Protein AF-A0A6J8F0D3-F1 (afdb_monomer_lite)

Organism: Mytilus coruscus (NCBI:txid42192)

Foldseek 3Di:
DVVVLVVVCVVVVVVPPFLQSSLVSVDVVVDDVLVVVLVVDDDPDPCCSSHPVSSVVSVCCVVCVDPDPVVLVVVLLPQAQDPPNVVSVVVLVVSLVVDPDVCSFVSSLVSLLVNDDDPLNVVQVVDPDDTSVNNVVSSVVVVVVVVVVVVVVVVVVVVVVPPPPPPPDDPDDDDDDD

Structure (mmCIF, N/CA/C/O backbone):
data_AF-A0A6J8F0D3-F1
#
_entry.id   AF-A0A6J8F0D3-F1
#
loop_
_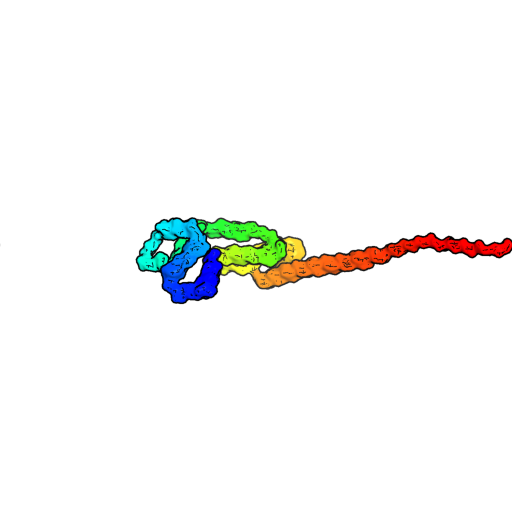atom_site.group_PDB
_atom_site.id
_atom_site.type_symbol
_atom_site.label_atom_id
_atom_site.label_alt_id
_atom_site.label_comp_id
_atom_site.label_asym_id
_atom_site.label_entity_id
_atom_site.label_seq_id
_atom_site.pdbx_PDB_ins_code
_atom_site.Cartn_x
_atom_site.Cartn_y
_atom_site.Cartn_z
_atom_site.occupancy
_atom_site.B_iso_or_equiv
_atom_site.auth_seq_id
_atom_site.auth_comp_id
_atom_site.auth_asym_id
_atom_site.auth_atom_id
_atom_site.pdbx_PDB_model_num
ATOM 1 N N . MET A 1 1 ? -3.550 2.138 12.118 1.00 54.78 1 MET A N 1
ATOM 2 C CA . MET A 1 1 ? -3.812 2.181 13.572 1.00 54.78 1 MET A CA 1
ATOM 3 C C . MET A 1 1 ? -4.739 1.035 13.949 1.00 54.78 1 MET A C 1
ATOM 5 O O . MET A 1 1 ? -4.318 0.193 14.725 1.00 54.78 1 MET A O 1
ATOM 9 N N . GLU A 1 2 ? -5.898 0.930 13.295 1.00 64.62 2 GLU A N 1
ATOM 10 C CA . GLU A 1 2 ? -6.854 -0.189 13.401 1.00 64.62 2 GLU A CA 1
ATOM 11 C C . GLU A 1 2 ? -6.178 -1.573 13.342 1.00 64.62 2 GLU A C 1
ATOM 13 O O . GLU A 1 2 ? -6.165 -2.285 14.339 1.00 64.62 2 GLU A O 1
ATOM 18 N N . THR A 1 3 ? -5.417 -1.869 12.281 1.00 74.75 3 THR A N 1
ATOM 19 C CA . THR A 1 3 ? -4.737 -3.171 12.122 1.00 74.75 3 THR A CA 1
ATOM 20 C C . THR A 1 3 ? -3.749 -3.517 13.246 1.00 74.75 3 THR A C 1
ATOM 22 O O . THR A 1 3 ? -3.596 -4.678 13.604 1.00 74.75 3 THR A O 1
ATOM 25 N N . GLN A 1 4 ? -3.046 -2.537 13.826 1.00 81.50 4 GLN A N 1
ATOM 26 C CA . GLN A 1 4 ? -2.081 -2.810 14.904 1.00 81.50 4 GLN A CA 1
ATOM 27 C C . GLN A 1 4 ? -2.784 -3.116 16.230 1.00 81.50 4 GLN A C 1
ATOM 29 O O . GLN A 1 4 ? -2.360 -4.014 16.958 1.00 81.50 4 GLN A O 1
ATOM 34 N N . VAL A 1 5 ? -3.861 -2.388 16.532 1.00 85.50 5 VAL A N 1
ATOM 35 C CA . VAL A 1 5 ? -4.652 -2.600 17.749 1.00 85.50 5 VAL A CA 1
ATOM 36 C C . VAL A 1 5 ? -5.424 -3.916 17.663 1.00 85.50 5 VAL A C 1
ATOM 38 O O . VAL A 1 5 ? -5.441 -4.663 18.635 1.00 85.50 5 VAL A O 1
ATOM 41 N N . GLU A 1 6 ? -5.964 -4.270 16.497 1.00 85.31 6 GLU A N 1
ATOM 42 C CA . GLU A 1 6 ? -6.584 -5.580 16.252 1.00 85.31 6 GLU A CA 1
ATOM 43 C C . GLU A 1 6 ? -5.603 -6.738 16.478 1.00 85.31 6 GLU A C 1
ATOM 45 O O . GLU A 1 6 ? -5.916 -7.684 17.204 1.00 85.31 6 GLU A O 1
ATOM 50 N N . ILE A 1 7 ? -4.383 -6.646 15.930 1.00 87.50 7 ILE A N 1
ATOM 51 C CA . ILE A 1 7 ? -3.325 -7.643 16.163 1.00 87.50 7 ILE A CA 1
ATOM 52 C C . ILE A 1 7 ? -3.029 -7.771 17.660 1.00 87.50 7 ILE A C 1
ATOM 54 O O . ILE A 1 7 ? -2.902 -8.885 18.169 1.00 87.50 7 ILE A O 1
ATOM 58 N N . TYR A 1 8 ? -2.951 -6.651 18.382 1.00 88.31 8 TYR A N 1
ATOM 59 C CA . TYR A 1 8 ? -2.722 -6.661 19.824 1.00 88.31 8 TYR A CA 1
ATOM 60 C C . TYR A 1 8 ? -3.886 -7.290 20.601 1.00 88.31 8 TYR A C 1
ATOM 62 O O . TYR A 1 8 ? -3.656 -8.085 21.517 1.00 88.31 8 TYR A O 1
ATOM 70 N N . LEU A 1 9 ? -5.136 -6.995 20.236 1.00 88.25 9 LEU A N 1
ATOM 71 C CA . LEU A 1 9 ? -6.316 -7.605 20.852 1.00 88.25 9 LEU A CA 1
ATOM 72 C C . LEU A 1 9 ? -6.307 -9.127 20.663 1.00 88.25 9 LEU A C 1
ATOM 74 O O . LEU A 1 9 ? -6.586 -9.864 21.613 1.00 88.25 9 LEU A O 1
ATOM 78 N N . VAL A 1 10 ? -5.956 -9.604 19.465 1.00 89.69 10 VAL A N 1
ATOM 79 C CA . VAL A 1 10 ? -5.830 -11.039 19.167 1.00 89.69 10 VAL A CA 1
ATOM 80 C C . VAL A 1 10 ? -4.697 -11.656 19.986 1.00 89.69 10 VAL A C 1
ATOM 82 O O . VAL A 1 10 ? -4.914 -12.647 20.683 1.00 89.69 10 VAL A O 1
ATOM 85 N N . ALA A 1 11 ? -3.505 -11.056 19.952 1.00 88.62 11 ALA A N 1
ATOM 86 C CA . ALA A 1 11 ? -2.316 -11.574 20.627 1.00 88.62 11 ALA A CA 1
ATOM 87 C C . ALA A 1 11 ? -2.470 -11.623 22.156 1.00 88.62 11 ALA A C 1
ATOM 89 O O . ALA A 1 11 ? -2.033 -12.575 22.797 1.00 88.62 11 ALA A O 1
ATOM 90 N N . SER A 1 12 ? -3.128 -10.622 22.745 1.00 89.56 12 SER A N 1
ATOM 91 C CA . SER A 1 12 ? -3.404 -10.556 24.187 1.00 89.56 12 SER A CA 1
ATOM 92 C C . SER A 1 12 ? -4.588 -11.426 24.629 1.00 89.56 12 SER A C 1
ATOM 94 O O . SER A 1 12 ? -4.875 -11.517 25.824 1.00 89.56 12 SER A O 1
ATOM 96 N N . GLY A 1 13 ? -5.312 -12.044 23.688 1.00 88.62 13 GLY A N 1
ATOM 97 C CA . GLY A 1 13 ? -6.546 -12.785 23.958 1.00 88.62 13 GLY A CA 1
ATOM 98 C C . GLY A 1 13 ? -7.730 -11.899 24.365 1.00 88.62 13 GLY A C 1
ATOM 99 O O . GLY A 1 13 ? -8.777 -12.418 24.758 1.00 88.62 13 GLY A O 1
ATOM 100 N N . ALA A 1 14 ? -7.592 -10.574 24.264 1.00 89.00 14 ALA A N 1
ATOM 101 C CA . ALA A 1 14 ? -8.625 -9.608 24.617 1.00 89.00 14 ALA A CA 1
ATOM 102 C C . ALA A 1 14 ? -9.864 -9.692 23.715 1.00 89.00 14 ALA A C 1
ATOM 104 O O . ALA A 1 14 ? -10.943 -9.322 24.162 1.00 89.00 14 ALA A O 1
ATOM 105 N N . VAL A 1 15 ? -9.746 -10.272 22.514 1.00 87.69 15 VAL A N 1
ATOM 106 C CA . VAL A 1 15 ? -10.888 -10.562 21.618 1.00 87.69 15 VAL A CA 1
ATOM 107 C C . VAL A 1 15 ? -11.974 -11.412 22.295 1.00 87.69 15 VAL A C 1
ATOM 109 O O . VAL A 1 15 ? -13.138 -11.346 21.916 1.00 87.69 15 VAL A O 1
ATOM 112 N N . LYS A 1 16 ? -11.625 -12.211 23.313 1.00 87.88 16 LYS A N 1
ATOM 113 C CA . LYS A 1 16 ? -12.588 -13.040 24.063 1.00 87.88 16 LYS A CA 1
ATOM 114 C C . LYS A 1 16 ? -13.253 -12.310 25.234 1.00 87.88 16 LYS A C 1
ATOM 116 O O . LYS A 1 16 ? -14.123 -12.886 25.882 1.00 87.88 16 LYS A O 1
ATOM 121 N N . LYS A 1 17 ? -12.798 -11.100 25.565 1.00 90.31 17 LYS A N 1
ATOM 122 C CA . LYS A 1 17 ? -13.345 -10.301 26.668 1.00 90.31 17 LYS A CA 1
ATOM 123 C C . LYS A 1 17 ? -14.595 -9.554 26.216 1.00 90.31 17 LYS A C 1
ATOM 125 O O . LYS A 1 17 ? -14.882 -9.494 25.023 1.00 90.31 17 LYS A O 1
ATOM 130 N N . ASP A 1 18 ? -15.333 -8.991 27.164 1.00 92.62 18 ASP A N 1
ATOM 131 C CA . ASP A 1 18 ? -16.491 -8.164 26.844 1.00 92.62 18 ASP A CA 1
ATOM 132 C C . ASP A 1 18 ? -16.094 -6.919 26.031 1.00 92.62 18 ASP A C 1
ATOM 134 O O . ASP A 1 18 ? -14.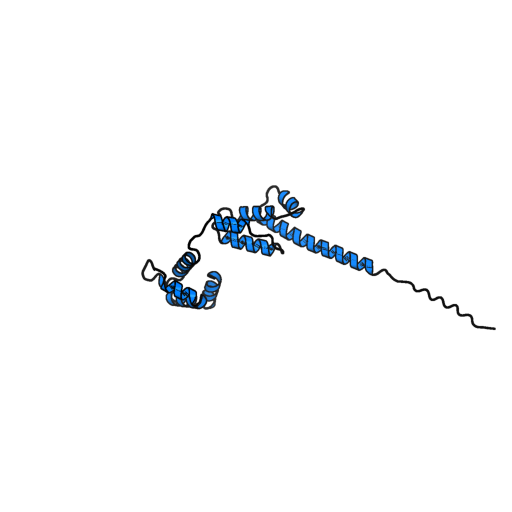953 -6.447 26.078 1.00 92.62 18 ASP A O 1
ATOM 138 N N . GLY A 1 19 ? -17.057 -6.382 25.284 1.00 88.94 19 GLY A N 1
ATOM 139 C CA . GLY A 1 19 ? -16.820 -5.255 24.388 1.00 88.94 19 GLY A CA 1
ATOM 140 C C . GLY A 1 19 ? -16.347 -3.983 25.101 1.00 88.94 19 GLY A C 1
ATOM 141 O O . GLY A 1 19 ? -15.523 -3.259 24.549 1.00 88.94 19 GLY A O 1
ATOM 142 N N . ALA A 1 20 ? -16.764 -3.739 26.349 1.00 89.50 20 ALA A N 1
ATOM 143 C CA . ALA A 1 20 ? -16.328 -2.558 27.093 1.00 89.50 20 ALA A CA 1
ATOM 144 C C . ALA A 1 20 ? -14.839 -2.646 27.459 1.00 89.50 20 ALA A C 1
ATOM 146 O O . ALA A 1 20 ? -14.113 -1.659 27.339 1.00 89.50 20 ALA A O 1
ATOM 147 N N . VAL A 1 21 ? -14.353 -3.834 27.833 1.00 90.75 21 VAL A N 1
ATOM 148 C CA . VAL A 1 21 ? -12.918 -4.062 28.059 1.00 90.75 21 VAL A CA 1
ATOM 149 C C . VAL A 1 21 ? -12.121 -3.934 26.762 1.00 90.75 21 VAL A C 1
ATOM 151 O O . VAL A 1 21 ? -11.030 -3.365 26.775 1.00 90.75 21 VAL A O 1
ATOM 154 N N . GLN A 1 22 ? -12.650 -4.414 25.635 1.00 90.81 22 GLN A N 1
ATOM 155 C CA . GLN A 1 22 ? -11.999 -4.234 24.334 1.00 90.81 22 GLN A CA 1
ATOM 156 C C . GLN A 1 22 ? -11.898 -2.750 23.952 1.00 90.81 22 GLN A C 1
ATOM 158 O O . GLN A 1 22 ? -10.816 -2.292 23.590 1.00 90.81 22 GLN A O 1
ATOM 163 N N . VAL A 1 23 ? -12.979 -1.981 24.116 1.00 90.75 23 VAL A N 1
ATOM 164 C CA . VAL A 1 23 ? -12.999 -0.524 23.898 1.00 90.75 23 VAL A CA 1
ATOM 165 C C . VAL A 1 23 ? -11.987 0.191 24.793 1.00 90.75 23 VAL A C 1
ATOM 167 O O . VAL A 1 23 ? -11.201 0.994 24.298 1.00 90.75 23 VAL A O 1
ATOM 170 N N . ALA A 1 24 ? -11.928 -0.140 26.084 1.00 90.19 24 ALA A N 1
ATOM 171 C CA . ALA A 1 24 ? -10.962 0.463 27.002 1.00 90.19 24 ALA A CA 1
ATOM 172 C C . ALA A 1 24 ? -9.505 0.199 26.578 1.00 90.19 24 ALA A C 1
ATOM 174 O O . ALA A 1 24 ? -8.660 1.091 26.658 1.00 90.19 24 ALA A O 1
ATOM 175 N N . ILE A 1 25 ? -9.207 -1.008 26.083 1.00 90.44 25 ILE A N 1
ATOM 176 C CA . ILE A 1 25 ? -7.883 -1.339 25.540 1.00 90.44 25 ILE A CA 1
ATOM 177 C C . ILE A 1 25 ? -7.588 -0.503 24.291 1.00 90.44 25 ILE A C 1
ATOM 179 O O . ILE A 1 25 ? -6.495 0.052 24.188 1.00 90.44 25 ILE A O 1
ATOM 183 N N . ILE A 1 26 ? -8.551 -0.376 23.372 1.00 89.88 26 ILE A N 1
ATOM 184 C CA . ILE A 1 26 ? -8.403 0.431 22.152 1.00 89.88 26 ILE A CA 1
ATOM 185 C C . ILE A 1 26 ? -8.092 1.887 22.509 1.00 89.88 26 ILE A C 1
ATOM 187 O O . ILE A 1 26 ? -7.119 2.440 22.000 1.00 89.88 26 ILE A O 1
ATOM 191 N N . LEU A 1 27 ? -8.862 2.486 23.422 1.00 90.06 27 LEU A N 1
ATOM 192 C CA . LEU A 1 27 ? -8.661 3.863 23.877 1.00 90.06 27 LEU A CA 1
ATOM 193 C C . LEU A 1 27 ? -7.285 4.057 24.529 1.00 90.06 27 LEU A C 1
ATOM 195 O O . LEU A 1 27 ? -6.582 5.018 24.218 1.00 90.06 27 LEU A O 1
ATOM 199 N N . ASN A 1 28 ? -6.854 3.107 25.363 1.00 89.50 28 ASN A N 1
ATOM 200 C CA . ASN A 1 28 ? -5.530 3.145 25.981 1.00 89.50 28 ASN A CA 1
ATOM 201 C C . ASN A 1 28 ? -4.396 3.056 24.943 1.00 89.50 28 ASN A C 1
ATOM 203 O O . ASN A 1 28 ? -3.388 3.748 25.065 1.00 89.50 28 ASN A O 1
ATOM 207 N N . CYS A 1 29 ? -4.556 2.231 23.904 1.00 88.00 29 CYS A N 1
ATOM 208 C CA . CYS A 1 29 ? -3.589 2.137 22.809 1.00 88.00 29 CYS A CA 1
ATOM 209 C C . CYS A 1 29 ? -3.562 3.394 21.927 1.00 88.00 29 CYS A C 1
ATOM 211 O O . CYS A 1 29 ? -2.516 3.728 21.374 1.00 88.00 29 CYS A O 1
ATOM 213 N N . ALA A 1 30 ? -4.701 4.068 21.766 1.00 85.56 30 ALA A N 1
ATOM 214 C CA . ALA A 1 30 ? -4.853 5.213 20.876 1.00 85.56 30 ALA A CA 1
ATOM 215 C C . ALA A 1 30 ? -4.367 6.537 21.505 1.00 85.56 30 ALA A C 1
ATOM 217 O O . ALA A 1 30 ? -3.948 7.447 20.786 1.00 85.56 30 ALA A O 1
ATOM 218 N N . GLY A 1 31 ? -4.354 6.621 22.839 1.00 87.75 31 GLY A N 1
ATOM 219 C CA . GLY A 1 31 ? -3.798 7.741 23.599 1.00 87.75 31 GLY A CA 1
ATOM 220 C C . GLY A 1 31 ? -4.817 8.839 23.947 1.00 87.75 31 GLY A C 1
ATOM 221 O O . GLY A 1 31 ? -5.974 8.781 23.529 1.00 87.75 31 GLY A O 1
ATOM 222 N N . PRO A 1 32 ? -4.397 9.864 24.714 1.00 89.12 32 PRO A N 1
ATOM 223 C CA . PRO A 1 32 ? -5.304 10.812 25.372 1.00 89.12 32 PRO A CA 1
ATOM 224 C C . PRO A 1 32 ? -6.170 11.615 24.395 1.00 89.12 32 PRO A C 1
ATOM 226 O O . PRO A 1 32 ? -7.364 11.759 24.623 1.00 89.12 32 PRO A O 1
ATOM 229 N N . ASN A 1 33 ? -5.617 12.031 23.250 1.00 84.69 33 ASN A N 1
ATOM 230 C CA . ASN A 1 33 ? -6.374 12.779 22.239 1.00 84.69 33 ASN A CA 1
ATOM 231 C C . ASN A 1 33 ? -7.602 12.006 21.728 1.00 84.69 33 ASN A C 1
ATOM 233 O O . ASN A 1 33 ? -8.606 12.605 21.364 1.00 84.69 33 ASN A O 1
ATOM 237 N N . ILE A 1 34 ? -7.515 10.674 21.666 1.00 87.94 34 ILE A N 1
ATOM 238 C CA . ILE A 1 34 ? -8.609 9.823 21.188 1.00 87.94 34 ILE A CA 1
ATOM 239 C C . ILE A 1 34 ? -9.656 9.609 22.286 1.00 87.94 34 ILE A C 1
ATOM 241 O O . ILE A 1 34 ? -10.833 9.468 21.969 1.00 87.94 34 ILE A O 1
ATOM 245 N N . VAL A 1 35 ? -9.256 9.650 23.560 1.00 88.62 35 VAL A N 1
ATOM 246 C CA . VAL A 1 35 ? -10.184 9.634 24.702 1.00 88.62 35 VAL A CA 1
ATOM 247 C C . VAL A 1 35 ? -11.034 10.906 24.717 1.00 88.62 35 VAL A C 1
ATOM 249 O O . VAL A 1 35 ? -12.253 10.813 24.807 1.00 88.62 35 VAL A O 1
ATOM 252 N N . ASP A 1 36 ? -10.425 12.075 24.502 1.00 88.81 36 ASP A N 1
ATOM 253 C CA . ASP A 1 36 ? -11.168 13.341 24.416 1.00 88.81 36 ASP A CA 1
ATOM 254 C C . ASP A 1 36 ? -12.192 13.326 23.269 1.00 88.81 36 ASP A C 1
ATOM 256 O O . ASP A 1 36 ? -13.300 13.850 23.393 1.00 88.81 36 ASP A O 1
ATOM 260 N N . ILE A 1 37 ? -11.830 12.706 22.140 1.00 88.06 37 ILE A N 1
ATOM 261 C CA . ILE A 1 37 ? -12.740 12.516 21.005 1.00 88.06 37 ILE A CA 1
ATOM 262 C C . ILE A 1 37 ? -13.857 11.543 21.382 1.00 88.06 37 ILE A C 1
ATOM 264 O O . ILE A 1 37 ? -15.012 11.819 21.071 1.00 88.06 37 ILE A O 1
ATOM 268 N N . PHE A 1 38 ? -13.537 10.435 22.056 1.00 88.88 38 PHE A N 1
ATOM 269 C CA . PHE A 1 38 ? -14.512 9.439 22.504 1.00 88.88 38 PHE A CA 1
ATOM 270 C C . PHE A 1 38 ? -15.618 10.060 23.360 1.00 88.88 38 PHE A C 1
ATOM 272 O O . PHE A 1 38 ? -16.795 9.814 23.095 1.00 88.88 38 PHE A O 1
ATOM 279 N N . ASP A 1 39 ? -15.253 10.930 24.301 1.00 88.31 39 ASP A N 1
ATOM 280 C CA . ASP A 1 39 ? -16.199 11.625 25.181 1.00 88.31 39 ASP A CA 1
ATOM 281 C C . ASP A 1 39 ? -17.126 12.594 24.423 1.00 88.31 39 ASP A C 1
ATOM 283 O O . ASP A 1 39 ? -18.221 12.918 24.885 1.00 88.31 39 ASP A O 1
ATOM 287 N N . GLN A 1 40 ? -16.718 13.042 23.232 1.00 87.88 40 GLN A N 1
ATOM 288 C CA . GLN A 1 40 ? -17.509 13.916 22.362 1.00 87.88 40 GLN A CA 1
ATOM 289 C C . GLN A 1 40 ? -18.397 13.144 21.371 1.00 87.88 40 GLN A C 1
ATOM 291 O O . GLN A 1 40 ? -19.267 13.749 20.731 1.00 87.88 40 GLN A O 1
ATOM 296 N N . ILE A 1 41 ? -18.209 11.825 21.218 1.00 88.62 41 ILE A N 1
ATOM 297 C CA . ILE A 1 41 ? -18.984 11.016 20.272 1.00 88.62 41 ILE A CA 1
ATOM 298 C C . ILE A 1 41 ? -20.447 10.946 20.716 1.00 88.62 41 ILE A C 1
ATOM 300 O O . ILE A 1 41 ? -20.786 10.489 21.804 1.00 88.62 41 ILE A O 1
ATOM 304 N N . GLN A 1 42 ? -21.338 11.334 19.804 1.00 86.44 42 GLN A N 1
ATOM 305 C CA . GLN A 1 42 ? -22.768 11.079 19.940 1.00 86.44 42 GLN A CA 1
ATOM 306 C C . GLN A 1 42 ? -23.081 9.658 19.452 1.00 86.44 42 GLN A C 1
ATOM 308 O O . GLN A 1 42 ? -22.942 9.337 18.257 1.00 86.44 42 GLN A O 1
ATOM 313 N N . TRP A 1 43 ? -23.487 8.809 20.395 1.00 87.38 43 TRP A N 1
ATOM 314 C CA . TRP A 1 43 ? -23.882 7.424 20.158 1.00 87.38 43 TRP A CA 1
ATOM 315 C C . TRP A 1 43 ? -25.347 7.347 19.737 1.00 87.38 43 TRP A C 1
ATOM 317 O O . TRP A 1 43 ? -26.201 8.060 20.257 1.00 87.38 43 TRP A O 1
ATOM 327 N N . THR A 1 44 ? -25.620 6.512 18.740 1.00 80.75 44 THR A N 1
ATOM 328 C CA . THR A 1 44 ? -26.946 6.375 18.126 1.00 80.75 44 THR A CA 1
ATOM 329 C C . THR A 1 44 ? -27.850 5.433 18.907 1.00 80.75 44 THR A C 1
ATOM 331 O O . THR A 1 44 ? -29.042 5.699 19.032 1.00 80.75 44 THR A O 1
ATOM 334 N N . GLU A 1 45 ? -27.284 4.361 19.459 1.00 84.69 45 GLU A N 1
ATOM 335 C CA . GLU A 1 45 ? -27.999 3.370 20.255 1.00 84.69 45 GLU A CA 1
ATOM 336 C C . GLU A 1 45 ? -27.286 3.160 21.593 1.00 84.69 45 GLU A C 1
ATOM 338 O O . GLU A 1 45 ? -26.058 3.223 21.682 1.00 84.69 45 GLU A O 1
ATOM 343 N N . GLY A 1 46 ? -28.058 2.886 22.646 1.00 82.25 46 GLY A N 1
ATOM 344 C CA . GLY A 1 46 ? -27.490 2.549 23.949 1.00 82.25 46 GLY A CA 1
ATOM 345 C C . GLY A 1 46 ? -26.692 1.246 23.876 1.00 82.25 46 GLY A C 1
ATOM 346 O O . GLY A 1 46 ? -27.225 0.212 23.472 1.00 82.25 46 GLY A O 1
ATOM 347 N N . GLY A 1 47 ? -25.425 1.285 24.285 1.00 83.31 47 GLY A N 1
ATOM 348 C CA . GLY A 1 47 ? -24.509 0.149 24.242 1.00 83.31 47 GLY A CA 1
ATOM 349 C C . GLY A 1 47 ? -23.587 0.128 23.021 1.00 83.31 47 GLY A C 1
ATOM 350 O O . GLY A 1 47 ? -22.677 -0.703 22.992 1.00 83.31 47 GLY A O 1
ATOM 351 N N . ASP A 1 48 ? -23.765 1.019 22.037 1.00 87.38 48 ASP A N 1
ATOM 352 C CA . ASP A 1 48 ? -22.819 1.165 20.920 1.00 87.38 48 ASP A CA 1
ATOM 353 C C . ASP A 1 48 ? -21.436 1.623 21.394 1.00 87.38 48 ASP A C 1
ATOM 355 O O . ASP A 1 48 ? -20.429 1.208 20.824 1.00 87.38 48 ASP A O 1
ATOM 359 N N . GLU A 1 49 ? -21.368 2.385 22.488 1.00 87.19 49 GLU A N 1
ATOM 360 C CA . GLU A 1 49 ? -20.120 2.842 23.103 1.00 87.19 49 GLU A CA 1
ATOM 361 C C . GLU A 1 49 ? -19.241 1.693 23.623 1.00 87.19 49 GLU A C 1
ATOM 363 O O . GLU A 1 49 ? -18.058 1.876 23.902 1.00 87.19 49 GLU A O 1
ATOM 368 N N . LYS A 1 50 ? -19.814 0.488 23.738 1.00 89.81 50 LYS A N 1
ATOM 369 C CA . LYS A 1 50 ? -19.134 -0.742 24.166 1.00 89.81 50 LYS A CA 1
ATOM 370 C C . LYS A 1 50 ? -18.812 -1.669 22.998 1.00 89.81 50 LYS A C 1
ATOM 372 O O . LYS A 1 50 ? -18.345 -2.780 23.232 1.00 89.81 50 LYS A O 1
ATOM 377 N N . LYS A 1 51 ? -19.092 -1.268 21.756 1.00 90.12 51 LYS A N 1
ATOM 378 C CA . LYS A 1 51 ? -18.825 -2.070 20.558 1.00 90.12 51 LYS A CA 1
ATOM 379 C C . LYS A 1 51 ? -17.557 -1.543 19.869 1.00 90.12 51 LYS A C 1
ATOM 381 O O . LYS A 1 51 ? -17.583 -0.428 19.347 1.00 90.12 51 LYS A O 1
ATOM 386 N N . PRO A 1 52 ? -16.468 -2.332 19.816 1.00 88.38 52 PRO A N 1
ATOM 387 C CA . PRO A 1 52 ? -15.234 -1.960 19.119 1.00 88.38 52 PRO A CA 1
ATOM 388 C C . PRO A 1 52 ? -15.450 -1.501 17.673 1.00 88.38 52 PRO A C 1
ATOM 390 O O . PRO A 1 52 ? -14.923 -0.465 17.280 1.00 88.38 52 PRO A O 1
ATOM 393 N N . ASP A 1 53 ? -16.289 -2.209 16.913 1.00 88.19 53 ASP A N 1
ATOM 394 C CA . ASP A 1 53 ? -16.553 -1.888 15.503 1.00 88.19 53 ASP A CA 1
ATOM 395 C C . ASP A 1 53 ? -17.181 -0.494 15.346 1.00 88.19 53 ASP A C 1
ATOM 397 O O . ASP A 1 53 ? -16.765 0.306 14.511 1.00 88.19 53 ASP A O 1
ATOM 401 N N . LYS A 1 54 ? -18.147 -0.155 16.213 1.00 90.25 54 LYS A N 1
ATOM 402 C CA . LYS A 1 54 ? -18.803 1.163 16.213 1.00 90.25 54 LYS A CA 1
ATOM 403 C C . LYS A 1 54 ? -17.841 2.274 16.612 1.00 90.25 54 LYS A C 1
ATOM 405 O O . LYS A 1 54 ? -17.924 3.378 16.074 1.00 90.25 54 LYS A O 1
ATOM 410 N N . LEU A 1 55 ? -16.927 1.984 17.535 1.00 89.94 55 LEU A N 1
ATOM 411 C CA . LEU A 1 55 ? -15.871 2.914 17.905 1.00 89.94 55 LEU A CA 1
ATOM 412 C C . LEU A 1 55 ? -14.958 3.219 16.713 1.00 89.94 55 LEU A C 1
ATOM 414 O O . LEU A 1 55 ? -14.734 4.394 16.422 1.00 89.94 55 LEU A O 1
ATOM 418 N N . PHE A 1 56 ? -14.474 2.202 15.995 1.00 88.88 56 PHE A N 1
ATOM 419 C CA . PHE A 1 56 ? -13.638 2.419 14.813 1.00 88.88 56 PHE A CA 1
ATOM 420 C C . PHE A 1 56 ? -14.377 3.192 13.717 1.00 88.88 56 PHE A C 1
ATOM 422 O O . PHE A 1 56 ? -13.827 4.170 13.214 1.00 88.88 56 PHE A O 1
ATOM 429 N N . GLU A 1 57 ? -15.643 2.865 13.431 1.00 87.94 57 GLU A N 1
ATOM 430 C CA . GLU A 1 57 ? -16.472 3.618 12.475 1.00 87.94 57 GLU A CA 1
ATOM 431 C C . GLU A 1 57 ? -16.550 5.117 12.827 1.00 87.94 57 GLU A C 1
ATOM 433 O O . GLU A 1 57 ? -16.383 5.988 11.967 1.00 87.94 57 GLU A O 1
ATOM 438 N N . LYS A 1 58 ? -16.788 5.446 14.104 1.00 88.56 58 LYS A N 1
ATOM 439 C CA . LYS A 1 58 ? -16.896 6.839 14.567 1.00 88.56 58 LYS A CA 1
ATOM 440 C C . LYS A 1 58 ? -15.553 7.561 14.543 1.00 88.56 58 LYS A C 1
ATOM 442 O O . LYS A 1 58 ? -15.503 8.718 14.124 1.00 88.56 58 LYS A O 1
ATOM 447 N N . LEU A 1 59 ? -14.473 6.894 14.950 1.00 87.88 59 LEU A N 1
ATOM 448 C CA . LEU A 1 59 ? -13.123 7.454 14.885 1.00 87.88 59 LEU A CA 1
ATOM 449 C C . LEU A 1 59 ? -12.678 7.681 13.438 1.00 87.88 59 LEU A C 1
ATOM 451 O O . LEU A 1 59 ? -12.065 8.709 13.151 1.00 87.88 59 LEU A O 1
ATOM 455 N N . GLU A 1 60 ? -13.017 6.779 12.515 1.00 85.38 60 GLU A N 1
ATOM 456 C CA . GLU A 1 60 ? -12.734 6.953 11.091 1.00 85.38 60 GLU A CA 1
ATOM 457 C C . GLU A 1 60 ? -13.498 8.158 10.526 1.00 85.38 60 GLU A C 1
ATOM 459 O O . GLU A 1 60 ? -12.910 9.004 9.846 1.00 85.38 60 GLU A O 1
ATOM 464 N N . ALA A 1 61 ? -14.786 8.288 10.857 1.00 84.00 61 ALA A N 1
ATOM 465 C CA . ALA A 1 61 ? -15.604 9.426 10.446 1.00 84.00 61 ALA A CA 1
ATOM 466 C C . ALA A 1 61 ? -15.092 10.758 11.022 1.00 84.00 61 ALA A C 1
ATOM 468 O O . ALA A 1 61 ? -15.072 11.763 10.312 1.00 84.00 61 ALA A O 1
ATOM 469 N N . TYR A 1 62 ? -14.644 10.771 12.281 1.00 85.31 62 TYR A N 1
ATOM 470 C CA . TYR A 1 62 ? -14.075 11.959 12.920 1.00 85.31 62 TYR A CA 1
ATOM 471 C C . TYR A 1 62 ? -12.736 12.363 12.294 1.00 85.31 62 TYR A C 1
ATOM 473 O O . TYR A 1 62 ? -12.523 13.533 11.982 1.00 85.31 62 TYR A O 1
ATOM 481 N N . CYS A 1 63 ? -11.836 11.398 12.081 1.00 80.12 63 CYS A N 1
ATOM 482 C CA . CYS A 1 63 ? -10.515 11.651 11.505 1.00 80.12 63 CYS A CA 1
ATOM 483 C C . CYS A 1 63 ? -10.578 11.993 10.009 1.00 80.12 63 CYS A C 1
ATOM 485 O O . CYS A 1 63 ? -9.658 12.617 9.478 1.00 80.12 63 CYS A O 1
ATOM 487 N N . ASN A 1 64 ? -11.643 11.585 9.313 1.00 75.12 64 ASN A N 1
ATOM 488 C CA . ASN A 1 64 ? -11.818 11.820 7.885 1.00 75.12 64 ASN A CA 1
ATOM 489 C C . ASN A 1 64 ? -13.237 12.326 7.548 1.00 75.12 64 ASN A C 1
ATOM 491 O O . ASN A 1 64 ? -13.983 11.665 6.819 1.00 75.12 64 ASN A O 1
ATOM 495 N N . PRO A 1 65 ? -13.617 13.527 8.030 1.00 68.31 65 PRO A N 1
ATOM 496 C CA . PRO A 1 65 ? -14.997 14.019 7.974 1.00 68.31 65 PRO A CA 1
ATOM 497 C C . PRO A 1 65 ? -15.439 14.420 6.561 1.00 68.31 65 PRO A C 1
ATOM 499 O O . PRO A 1 65 ? -16.625 14.604 6.295 1.00 68.31 65 PRO A O 1
ATOM 502 N N . ARG A 1 66 ? -14.490 14.581 5.632 1.00 64.38 66 ARG A N 1
ATOM 503 C CA . ARG A 1 66 ? -14.741 14.909 4.225 1.00 64.38 66 ARG A CA 1
ATOM 504 C C . ARG A 1 66 ? -13.856 14.041 3.337 1.00 64.38 66 ARG A C 1
ATOM 506 O O . ARG A 1 66 ? -12.842 14.514 2.824 1.00 64.38 66 ARG A O 1
ATOM 513 N N . LYS A 1 67 ? -14.258 12.784 3.118 1.00 66.56 67 LYS A N 1
ATOM 514 C CA . LYS A 1 67 ? -13.667 11.918 2.084 1.00 66.56 67 LYS A CA 1
ATOM 515 C C . LYS A 1 67 ? -13.918 12.537 0.700 1.00 66.56 67 LYS A C 1
ATOM 517 O O . LYS A 1 67 ? -14.899 12.230 0.036 1.00 66.56 67 LYS A O 1
ATOM 522 N N . ASN A 1 68 ? -13.040 13.435 0.255 1.00 76.69 68 ASN A N 1
ATOM 523 C CA . ASN A 1 68 ? -13.123 14.012 -1.084 1.00 76.69 68 ASN A CA 1
ATOM 524 C C . ASN A 1 68 ? -12.542 13.014 -2.099 1.00 76.69 68 ASN A C 1
ATOM 526 O O . ASN A 1 68 ? -11.334 12.754 -2.131 1.00 76.69 68 ASN A O 1
ATOM 530 N N . GLU A 1 69 ? -13.409 12.437 -2.927 1.00 77.06 69 GLU A N 1
ATOM 531 C CA . GLU A 1 69 ? -13.054 11.463 -3.966 1.00 77.06 69 GLU A CA 1
ATOM 532 C C . GLU A 1 69 ? -12.094 12.019 -5.030 1.00 77.06 69 GLU A C 1
ATOM 534 O O . GLU A 1 69 ? -11.204 11.313 -5.517 1.00 77.06 69 GLU A O 1
ATOM 539 N N . VAL A 1 70 ? -12.183 13.313 -5.325 1.00 81.25 70 VAL A N 1
ATOM 540 C CA . VAL A 1 70 ? -11.263 13.985 -6.246 1.00 81.25 70 VAL A CA 1
ATOM 541 C C . VAL A 1 70 ? -9.892 14.145 -5.597 1.00 81.25 70 VAL A C 1
ATOM 543 O O . VAL A 1 70 ? -8.880 13.834 -6.221 1.00 81.25 70 VAL A O 1
ATOM 546 N N . LEU A 1 71 ? -9.838 14.557 -4.327 1.00 81.81 71 LEU A N 1
ATOM 547 C CA . LEU A 1 71 ? -8.572 14.861 -3.659 1.00 81.81 71 LEU A CA 1
ATOM 548 C C . LEU A 1 71 ? -7.663 13.638 -3.515 1.00 81.81 71 LEU A C 1
ATOM 550 O O . LEU A 1 71 ? -6.491 13.730 -3.868 1.00 81.81 71 LEU A O 1
ATOM 554 N N . GLU A 1 72 ? -8.145 12.487 -3.039 1.00 79.94 72 GLU A N 1
ATOM 555 C CA . GLU A 1 72 ? -7.252 11.313 -3.010 1.00 79.94 72 GLU A CA 1
ATOM 556 C C . GLU A 1 72 ? -7.034 10.675 -4.381 1.00 79.94 72 GLU A C 1
ATOM 558 O O . GLU A 1 72 ? -6.015 10.015 -4.555 1.00 79.94 72 GLU A O 1
ATOM 563 N N . SER A 1 73 ? -7.919 10.881 -5.366 1.00 83.56 73 SER A N 1
ATOM 564 C CA . SER A 1 73 ? -7.600 10.478 -6.744 1.00 83.56 73 SER A CA 1
ATOM 565 C C . SER A 1 73 ? -6.408 11.289 -7.233 1.00 83.56 73 SER A C 1
ATOM 567 O O . SER A 1 73 ? -5.422 10.726 -7.695 1.00 83.56 73 SER A O 1
ATOM 569 N N . HIS A 1 74 ? -6.441 12.603 -7.016 1.00 86.38 74 HIS A N 1
ATOM 570 C CA . HIS A 1 74 ? -5.300 13.475 -7.248 1.00 86.38 74 HIS A CA 1
ATOM 571 C C . HIS A 1 74 ? -4.064 13.011 -6.460 1.00 86.38 74 HIS A C 1
ATOM 573 O O . HIS A 1 74 ? -2.997 12.865 -7.044 1.00 86.38 74 HIS A O 1
ATOM 579 N N . ARG A 1 75 ? -4.183 12.678 -5.166 1.00 86.81 75 ARG A N 1
ATOM 580 C CA . ARG A 1 75 ? -3.049 12.163 -4.374 1.00 86.81 75 ARG A CA 1
ATOM 581 C C . ARG A 1 75 ? -2.478 10.855 -4.928 1.00 86.81 75 ARG A C 1
ATOM 583 O O . ARG A 1 75 ? -1.262 10.714 -4.932 1.00 86.81 75 ARG A O 1
ATOM 590 N N . PHE A 1 76 ? -3.314 9.925 -5.395 1.00 90.75 76 PHE A N 1
ATOM 591 C CA . PHE A 1 76 ? -2.875 8.695 -6.067 1.00 90.75 76 PHE A CA 1
ATOM 592 C C . PHE A 1 76 ? -2.111 9.019 -7.357 1.00 90.75 76 PHE A C 1
ATOM 594 O O . PHE A 1 76 ? -0.996 8.542 -7.571 1.00 90.75 76 PHE A O 1
ATOM 601 N N . TRP A 1 77 ? -2.667 9.900 -8.191 1.00 91.38 77 TRP A N 1
ATOM 602 C CA . TRP A 1 77 ? -2.028 10.348 -9.428 1.00 91.38 77 TRP A CA 1
ATOM 603 C C . TRP A 1 77 ? -0.776 11.201 -9.204 1.00 91.38 77 TRP A C 1
ATOM 605 O O . TRP A 1 77 ? 0.004 11.357 -10.137 1.00 91.38 77 TRP A O 1
ATOM 615 N N . MET A 1 78 ? -0.530 11.677 -7.986 1.00 91.75 78 MET A N 1
ATOM 616 C CA . MET A 1 78 ? 0.661 12.446 -7.619 1.00 91.75 78 MET A CA 1
ATOM 617 C C . MET A 1 78 ? 1.733 11.633 -6.880 1.00 91.75 78 MET A C 1
ATOM 619 O O . MET A 1 78 ? 2.775 12.198 -6.561 1.00 91.75 78 MET A O 1
ATOM 623 N N . VAL A 1 79 ? 1.525 10.334 -6.608 1.00 90.75 79 VAL A N 1
ATOM 624 C CA . VAL A 1 79 ? 2.551 9.482 -5.968 1.00 90.75 79 VAL A CA 1
ATOM 625 C C . VAL A 1 79 ? 3.799 9.445 -6.851 1.00 90.75 79 VAL A C 1
ATOM 627 O O . VAL A 1 79 ? 3.691 8.902 -7.947 1.00 90.75 79 VAL A O 1
ATOM 630 N N . PRO A 1 80 ? 4.957 9.979 -6.423 1.00 90.62 80 PRO A N 1
ATOM 631 C CA . PRO A 1 80 ? 6.166 9.972 -7.238 1.00 90.62 80 PRO A CA 1
ATOM 632 C C . PRO A 1 80 ? 6.760 8.564 -7.335 1.00 90.62 80 PRO A C 1
ATOM 634 O O . PRO A 1 80 ? 6.610 7.757 -6.417 1.00 90.62 80 PRO A O 1
ATOM 637 N N . TYR A 1 81 ? 7.480 8.284 -8.423 1.00 88.75 81 TYR A N 1
ATOM 638 C CA . TYR A 1 81 ? 8.305 7.081 -8.503 1.00 88.75 81 TYR A CA 1
ATOM 639 C C . TYR A 1 81 ? 9.404 7.105 -7.429 1.00 88.75 81 TYR A C 1
ATOM 641 O O . TYR A 1 81 ? 9.993 8.153 -7.155 1.00 88.75 81 TYR A O 1
ATOM 649 N N . GLN A 1 82 ? 9.679 5.947 -6.828 1.00 87.19 82 GLN A N 1
ATOM 650 C CA . GLN A 1 82 ? 10.704 5.762 -5.801 1.00 87.19 82 GLN A CA 1
ATOM 651 C C . GLN A 1 82 ? 11.451 4.451 -6.050 1.00 87.19 82 GLN A C 1
ATOM 653 O O . GLN A 1 82 ? 10.819 3.427 -6.308 1.00 87.19 82 GLN A O 1
ATOM 658 N N . GLU A 1 83 ? 12.782 4.477 -5.940 1.00 85.69 83 GLU A N 1
ATOM 659 C CA . GLU A 1 83 ? 13.599 3.261 -5.947 1.00 85.69 83 GLU A CA 1
ATOM 660 C C . GLU A 1 83 ? 13.801 2.715 -4.519 1.00 85.69 83 GLU A C 1
ATOM 662 O O . GLU A 1 83 ? 13.947 3.501 -3.577 1.00 85.69 83 GLU A O 1
ATOM 667 N N . PRO A 1 84 ? 13.853 1.382 -4.335 1.00 92.25 84 PRO A N 1
ATOM 668 C CA . PRO A 1 84 ? 13.569 0.348 -5.334 1.00 92.25 84 PRO A CA 1
ATOM 669 C C . PRO A 1 84 ? 12.092 0.321 -5.749 1.00 92.25 84 PRO A C 1
ATOM 671 O O . PRO A 1 84 ? 11.221 0.748 -4.990 1.00 92.25 84 PRO A O 1
ATOM 674 N N . PHE A 1 85 ? 11.804 -0.240 -6.925 1.00 94.31 85 PHE A N 1
ATOM 675 C CA . PHE A 1 85 ? 10.449 -0.329 -7.492 1.00 94.31 85 PHE A CA 1
ATOM 676 C C . PHE A 1 85 ? 9.403 -0.876 -6.501 1.00 94.31 85 PHE A C 1
ATOM 678 O O . PHE A 1 85 ? 8.250 -0.443 -6.500 1.00 94.31 85 PHE A O 1
ATOM 685 N N . ASP A 1 86 ? 9.793 -1.802 -5.622 1.00 94.81 86 ASP A N 1
ATOM 686 C CA . ASP A 1 86 ? 8.896 -2.379 -4.615 1.00 94.81 86 ASP A CA 1
ATOM 687 C C . ASP A 1 86 ? 8.410 -1.361 -3.561 1.00 94.81 86 ASP A C 1
ATOM 689 O O . ASP A 1 86 ? 7.291 -1.506 -3.057 1.00 94.81 86 ASP A O 1
ATOM 693 N N . ASN A 1 87 ? 9.174 -0.300 -3.273 1.00 94.50 87 ASN A N 1
ATOM 694 C CA . ASN A 1 87 ? 8.715 0.800 -2.414 1.00 94.50 87 ASN A CA 1
ATOM 695 C C . ASN A 1 87 ? 7.580 1.566 -3.095 1.00 94.50 87 ASN A C 1
ATOM 697 O O . ASN A 1 87 ? 6.513 1.764 -2.510 1.00 94.50 87 ASN A O 1
ATOM 701 N N . PHE A 1 88 ? 7.778 1.919 -4.366 1.00 94.56 88 PHE A N 1
ATOM 702 C CA . PHE A 1 88 ? 6.758 2.569 -5.180 1.00 94.56 88 PHE A CA 1
ATOM 703 C C . PHE A 1 88 ? 5.490 1.709 -5.308 1.00 94.56 88 PHE A C 1
ATOM 705 O O . PHE A 1 88 ? 4.377 2.202 -5.117 1.00 94.56 88 PHE A O 1
ATOM 712 N N . LEU A 1 89 ? 5.641 0.403 -5.553 1.00 95.19 89 LEU A N 1
ATOM 713 C CA . LEU A 1 89 ? 4.517 -0.532 -5.628 1.00 95.19 89 LEU A CA 1
ATOM 714 C C . LEU A 1 89 ? 3.741 -0.616 -4.304 1.00 95.19 89 LEU A C 1
ATOM 716 O O . LEU A 1 89 ? 2.509 -0.672 -4.313 1.00 95.19 89 LEU A O 1
ATOM 720 N N . THR A 1 90 ? 4.445 -0.632 -3.171 1.00 94.12 90 THR A N 1
ATOM 721 C CA . THR A 1 90 ? 3.831 -0.694 -1.836 1.00 94.12 90 THR A CA 1
ATOM 722 C C . THR A 1 90 ? 3.022 0.565 -1.536 1.00 94.12 90 THR A C 1
ATOM 724 O O . THR A 1 90 ? 1.882 0.467 -1.070 1.00 94.12 90 THR A O 1
ATOM 727 N N . GLU A 1 91 ? 3.554 1.740 -1.875 1.00 92.25 91 GLU A N 1
ATOM 728 C CA . GLU A 1 91 ? 2.827 3.003 -1.733 1.00 92.25 91 GLU A CA 1
ATOM 729 C C . GLU A 1 91 ? 1.583 3.029 -2.635 1.00 92.25 91 GLU A C 1
ATOM 731 O O . GLU A 1 91 ? 0.484 3.336 -2.167 1.00 92.25 91 GLU A O 1
ATOM 736 N N . LEU A 1 92 ? 1.702 2.610 -3.903 1.00 92.94 92 LEU A N 1
ATOM 737 C CA . LEU A 1 92 ? 0.555 2.515 -4.813 1.00 92.94 92 LEU A CA 1
ATOM 738 C C . LEU A 1 92 ? -0.540 1.586 -4.279 1.00 92.94 92 LEU A C 1
ATOM 740 O O . LEU A 1 92 ? -1.714 1.954 -4.320 1.00 92.94 92 LEU A O 1
ATOM 744 N N . ARG A 1 93 ? -0.177 0.408 -3.750 1.00 92.12 93 ARG A N 1
ATOM 745 C CA . ARG A 1 93 ? -1.134 -0.532 -3.137 1.00 92.12 93 ARG A CA 1
ATOM 746 C C . ARG A 1 93 ? -1.841 0.090 -1.943 1.00 92.12 93 ARG A C 1
ATOM 748 O O . ARG A 1 93 ? -3.058 -0.018 -1.829 1.00 92.12 93 ARG A O 1
ATOM 755 N N . THR A 1 94 ? -1.094 0.771 -1.081 1.00 88.38 94 THR A N 1
ATOM 756 C CA . THR A 1 94 ? -1.639 1.429 0.112 1.00 88.38 94 THR A CA 1
ATOM 757 C C . THR A 1 94 ? -2.664 2.496 -0.274 1.00 88.38 94 THR A C 1
ATOM 759 O O . THR A 1 94 ? -3.788 2.502 0.233 1.00 88.38 94 THR A O 1
ATOM 762 N N . ARG A 1 95 ? -2.332 3.348 -1.251 1.00 86.56 95 ARG A N 1
ATOM 763 C CA . ARG A 1 95 ? -3.237 4.393 -1.758 1.00 86.56 95 ARG A CA 1
ATOM 764 C C . ARG A 1 95 ? -4.444 3.820 -2.501 1.00 86.56 95 ARG A C 1
ATOM 766 O O . ARG A 1 95 ? -5.553 4.316 -2.321 1.00 86.56 95 ARG A O 1
ATOM 773 N N . ALA A 1 96 ? -4.250 2.776 -3.307 1.00 87.75 96 ALA A N 1
ATOM 774 C CA . ALA A 1 96 ? -5.335 2.105 -4.018 1.00 87.75 96 ALA A CA 1
ATOM 775 C C . ALA A 1 96 ? -6.295 1.386 -3.058 1.00 87.75 96 ALA A C 1
ATOM 777 O O . ALA A 1 96 ? -7.494 1.366 -3.310 1.00 87.75 96 ALA A O 1
ATOM 778 N N . ASN A 1 97 ? -5.797 0.836 -1.945 1.00 80.94 97 ASN A N 1
ATOM 779 C CA . ASN A 1 97 ? -6.616 0.175 -0.926 1.00 80.94 97 ASN A CA 1
ATOM 780 C C . ASN A 1 97 ? -7.404 1.154 -0.058 1.00 80.94 97 ASN A C 1
ATOM 782 O O . ASN A 1 97 ? -8.547 0.862 0.273 1.00 80.94 97 ASN A O 1
ATOM 786 N N . SER A 1 98 ? -6.843 2.331 0.233 1.00 68.94 98 SER A N 1
ATOM 787 C CA . SER A 1 98 ? -7.549 3.419 0.926 1.00 68.94 98 SER A CA 1
ATOM 788 C C . SER A 1 98 ? -8.774 3.937 0.152 1.00 68.94 98 SER A C 1
ATOM 790 O O . SER A 1 98 ? -9.615 4.644 0.711 1.00 68.94 98 SER A O 1
ATOM 792 N N . ARG A 1 99 ? -8.899 3.595 -1.134 1.00 68.00 99 ARG A N 1
ATOM 793 C CA . ARG A 1 99 ? -9.993 4.022 -2.003 1.00 68.00 99 ARG A CA 1
ATOM 794 C C . ARG A 1 99 ? -10.810 2.823 -2.459 1.00 68.00 99 ARG A C 1
ATOM 796 O O . ARG A 1 99 ? -10.269 1.805 -2.875 1.00 68.00 99 ARG A O 1
ATOM 803 N N . ASN A 1 100 ? -12.130 2.961 -2.479 1.00 65.25 100 ASN A N 1
ATOM 804 C CA . ASN A 1 100 ? -13.021 2.008 -3.143 1.00 65.25 100 ASN A CA 1
ATOM 805 C C . ASN A 1 100 ? -12.993 2.206 -4.669 1.00 65.25 100 ASN A C 1
ATOM 807 O O . ASN A 1 100 ? -14.037 2.302 -5.308 1.00 65.25 100 ASN A O 1
ATOM 811 N N . PHE A 1 101 ? -11.801 2.307 -5.271 1.00 71.56 101 PHE A N 1
ATOM 812 C CA . PHE A 1 101 ? -11.691 2.277 -6.727 1.00 71.56 101 PHE A CA 1
ATOM 813 C C . PHE A 1 101 ? -12.257 0.946 -7.228 1.00 71.56 101 PHE A C 1
ATOM 815 O O . PHE A 1 101 ? -11.884 -0.111 -6.719 1.00 71.56 101 PHE A O 1
ATOM 822 N N . GLN A 1 102 ? -13.147 0.994 -8.218 1.00 77.94 102 GLN A N 1
ATOM 823 C CA . GLN A 1 102 ? -13.705 -0.222 -8.814 1.00 77.94 102 GLN A CA 1
ATOM 824 C C . GLN A 1 102 ? -12.652 -0.983 -9.636 1.00 77.94 102 GLN A C 1
ATOM 826 O O . GLN A 1 102 ? -12.631 -2.207 -9.624 1.00 77.94 102 GLN A O 1
ATOM 831 N N . GLU A 1 103 ? -11.723 -0.269 -10.284 1.00 87.19 103 GLU A N 1
ATOM 832 C CA . GLU A 1 103 ? -10.700 -0.847 -11.169 1.00 87.19 103 GLU A CA 1
ATOM 833 C C . GLU A 1 103 ? -9.266 -0.638 -10.639 1.00 87.19 103 GLU A C 1
ATOM 835 O O . GLU A 1 103 ? -8.392 -0.139 -11.354 1.00 87.19 103 GLU A O 1
ATOM 840 N N . LYS A 1 104 ? -9.005 -1.005 -9.374 1.00 89.75 104 LYS A N 1
ATOM 841 C CA . LYS A 1 104 ? -7.696 -0.814 -8.704 1.00 89.75 104 LYS A CA 1
ATOM 842 C C . LYS A 1 104 ? -6.518 -1.299 -9.548 1.00 89.75 104 LYS A C 1
ATOM 844 O O . LYS A 1 104 ? -5.567 -0.549 -9.769 1.00 89.75 104 LYS A O 1
ATOM 849 N N . ASP A 1 105 ? -6.614 -2.519 -10.067 1.00 92.56 105 ASP A N 1
ATOM 850 C CA . ASP A 1 105 ? -5.522 -3.149 -10.809 1.00 92.56 105 ASP A CA 1
ATOM 851 C C . ASP A 1 105 ? -5.199 -2.408 -12.101 1.00 92.56 105 ASP A C 1
ATOM 853 O O . ASP A 1 105 ? -4.031 -2.202 -12.439 1.00 92.56 105 ASP A O 1
ATOM 857 N N . ARG A 1 106 ? -6.241 -1.958 -12.806 1.00 92.75 106 ARG A N 1
ATOM 858 C CA . ARG A 1 106 ? -6.096 -1.175 -14.029 1.00 92.75 106 ARG A CA 1
ATOM 859 C C . ARG A 1 106 ? -5.433 0.168 -13.732 1.00 92.75 106 ARG A C 1
ATOM 861 O O . ARG A 1 106 ? -4.464 0.518 -14.396 1.00 92.75 106 ARG A O 1
ATOM 868 N N . MET A 1 107 ? -5.908 0.890 -12.716 1.00 92.25 107 MET A N 1
ATOM 869 C CA . MET A 1 107 ? -5.349 2.192 -12.339 1.00 92.25 107 MET A CA 1
ATOM 870 C C . MET A 1 107 ? -3.883 2.085 -11.917 1.00 92.25 107 MET A C 1
ATOM 872 O O . MET A 1 107 ? -3.059 2.899 -12.328 1.00 92.25 107 MET A O 1
ATOM 876 N N . MET A 1 108 ? -3.540 1.066 -11.126 1.00 94.75 108 MET A N 1
ATOM 877 C CA . MET A 1 108 ? -2.158 0.805 -10.727 1.00 94.75 108 MET A CA 1
ATOM 878 C C . MET A 1 108 ? -1.270 0.464 -11.921 1.00 94.75 108 MET A C 1
ATOM 880 O O . MET A 1 108 ? -0.172 1.003 -12.035 1.00 94.75 108 MET A O 1
ATOM 884 N N . ARG A 1 109 ? -1.744 -0.401 -12.823 1.00 95.50 109 ARG A N 1
ATOM 885 C CA . ARG A 1 109 ? -1.027 -0.744 -14.053 1.00 95.50 109 ARG A CA 1
ATOM 886 C C . ARG A 1 109 ? -0.755 0.504 -14.890 1.00 95.50 109 ARG A C 1
ATOM 888 O O . ARG A 1 109 ? 0.389 0.735 -15.267 1.00 95.50 109 ARG A O 1
ATOM 895 N N . ASP A 1 110 ? -1.783 1.307 -15.148 1.00 94.19 110 ASP A N 1
ATOM 896 C CA . ASP A 1 110 ? -1.669 2.519 -15.964 1.00 94.19 110 ASP A CA 1
ATOM 897 C C . ASP A 1 110 ? -0.685 3.505 -15.311 1.00 94.19 110 ASP A C 1
ATOM 899 O O . ASP A 1 110 ? 0.205 4.034 -15.971 1.00 94.19 110 ASP A O 1
ATOM 903 N N . LYS A 1 111 ? -0.747 3.657 -13.982 1.00 94.56 111 LYS A N 1
ATOM 904 C CA . LYS A 1 111 ? 0.191 4.480 -13.208 1.00 94.56 111 LYS A CA 1
ATOM 905 C C . LYS A 1 111 ? 1.644 4.005 -13.313 1.00 94.56 111 LYS A C 1
ATOM 907 O O . LYS A 1 111 ? 2.532 4.842 -13.454 1.00 94.56 111 LYS A O 1
ATOM 912 N N . ILE A 1 112 ? 1.892 2.694 -13.263 1.00 95.81 112 ILE A N 1
ATOM 913 C CA . ILE A 1 112 ? 3.231 2.112 -13.456 1.00 95.81 112 ILE A CA 1
ATOM 914 C C . ILE A 1 112 ? 3.751 2.425 -14.864 1.00 95.81 112 ILE A C 1
ATOM 916 O O . ILE A 1 112 ? 4.880 2.889 -15.006 1.00 95.81 112 ILE A O 1
ATOM 920 N N . ILE A 1 113 ? 2.926 2.223 -15.896 1.00 94.44 113 ILE A N 1
ATOM 921 C CA . ILE A 1 113 ? 3.304 2.468 -17.297 1.00 94.44 113 ILE A CA 1
ATOM 922 C C . ILE A 1 113 ? 3.594 3.954 -17.546 1.00 94.44 113 ILE A C 1
ATOM 924 O O . ILE A 1 113 ? 4.549 4.282 -18.248 1.00 94.44 113 ILE A O 1
ATOM 928 N N . PHE A 1 114 ? 2.809 4.859 -16.954 1.00 93.12 114 PHE A N 1
ATOM 929 C CA . PHE A 1 114 ? 3.017 6.304 -17.095 1.00 93.12 114 PHE A CA 1
ATOM 930 C C . PHE A 1 114 ? 4.284 6.812 -16.404 1.00 93.12 114 PHE A C 1
ATOM 932 O O . PHE A 1 114 ? 4.819 7.834 -16.821 1.00 93.12 114 PHE A O 1
ATOM 939 N N . TYR A 1 115 ? 4.768 6.125 -15.365 1.00 90.94 115 TYR A N 1
ATOM 940 C CA . TYR A 1 115 ? 6.027 6.487 -14.707 1.00 90.94 115 TYR A CA 1
ATOM 941 C C . TYR A 1 115 ? 7.262 5.835 -15.292 1.00 90.94 115 TYR A C 1
ATOM 943 O O . TYR A 1 115 ? 8.361 6.344 -15.086 1.00 90.94 115 TYR A O 1
ATOM 951 N N . ALA A 1 116 ? 7.107 4.702 -15.967 1.00 90.62 116 ALA A N 1
ATOM 952 C CA . ALA A 1 116 ? 8.219 4.085 -16.653 1.00 90.62 116 ALA A CA 1
ATOM 953 C C . ALA A 1 116 ? 8.806 5.062 -17.679 1.00 90.62 116 ALA A C 1
ATOM 955 O O . ALA A 1 116 ? 8.070 5.689 -18.439 1.00 90.62 116 ALA A O 1
ATOM 956 N N . THR A 1 117 ? 10.133 5.160 -17.715 1.00 89.00 117 THR A N 1
ATOM 957 C CA . THR A 1 117 ? 10.861 5.965 -18.700 1.00 89.00 117 THR A CA 1
ATOM 958 C C . THR A 1 117 ? 11.713 5.076 -19.600 1.00 89.00 117 THR A C 1
ATOM 960 O O . THR A 1 117 ? 12.099 3.959 -19.227 1.00 89.00 117 THR A O 1
ATOM 963 N N . ASP A 1 118 ? 12.006 5.582 -20.797 1.00 90.62 118 ASP A N 1
ATOM 964 C CA . ASP A 1 118 ? 12.931 4.989 -21.763 1.00 90.62 118 ASP A CA 1
ATOM 965 C C . ASP A 1 118 ? 12.645 3.495 -22.021 1.00 90.62 118 ASP A C 1
ATOM 967 O O . ASP A 1 118 ? 11.523 3.083 -22.325 1.00 90.62 118 ASP A O 1
ATOM 971 N N . LYS A 1 119 ? 13.668 2.655 -21.839 1.00 93.31 119 LYS A N 1
ATOM 972 C CA . LYS A 1 119 ? 13.638 1.213 -22.093 1.00 93.31 119 LYS A CA 1
ATOM 973 C C . LYS A 1 119 ? 12.562 0.485 -21.296 1.00 93.31 119 LYS A C 1
ATOM 975 O O . LYS A 1 119 ? 11.991 -0.476 -21.801 1.00 93.31 119 LYS A O 1
ATOM 980 N N . LEU A 1 120 ? 12.286 0.903 -20.059 1.00 93.94 120 LEU A N 1
ATOM 981 C CA . LEU A 1 120 ? 11.249 0.249 -19.262 1.00 93.94 120 LEU A CA 1
ATOM 982 C C . LEU A 1 120 ? 9.866 0.516 -19.863 1.00 93.94 120 LEU A C 1
ATOM 984 O O . LEU A 1 120 ? 9.043 -0.395 -19.926 1.00 93.94 120 LEU A O 1
ATOM 988 N N . GLN A 1 121 ? 9.628 1.736 -20.346 1.00 94.62 121 GLN A N 1
ATOM 989 C CA . GLN A 1 121 ? 8.364 2.093 -20.982 1.00 94.62 121 GLN A CA 1
ATOM 990 C C . GLN A 1 121 ? 8.170 1.330 -22.294 1.00 94.62 121 GLN A C 1
ATOM 992 O O . GLN A 1 121 ? 7.106 0.755 -22.512 1.00 94.62 121 GLN A O 1
ATOM 997 N N . GLU A 1 122 ? 9.212 1.243 -23.126 1.00 95.00 122 GLU A N 1
ATOM 998 C CA . GLU A 1 122 ? 9.188 0.448 -24.360 1.00 95.00 122 GLU A CA 1
ATOM 999 C C . GLU A 1 122 ? 8.877 -1.031 -24.095 1.00 95.00 122 GLU A C 1
ATOM 1001 O O . GLU A 1 122 ? 8.088 -1.637 -24.819 1.00 95.00 122 GLU A O 1
ATOM 1006 N N . LEU A 1 123 ? 9.479 -1.622 -23.056 1.00 95.25 123 LEU A N 1
ATOM 1007 C CA . LEU A 1 123 ? 9.232 -3.015 -22.674 1.00 95.25 123 LEU A CA 1
ATOM 1008 C C . LEU A 1 123 ? 7.788 -3.241 -22.224 1.00 95.25 123 LEU A C 1
ATOM 1010 O O . LEU A 1 123 ? 7.187 -4.245 -22.595 1.00 95.25 123 LEU A O 1
ATOM 1014 N N . LEU A 1 124 ? 7.231 -2.315 -21.442 1.00 96.19 124 LEU A N 1
ATOM 1015 C CA . LEU A 1 124 ? 5.853 -2.406 -20.966 1.00 96.19 124 LEU A CA 1
ATOM 1016 C C . LEU A 1 124 ? 4.840 -2.216 -22.104 1.00 96.19 124 LEU A C 1
ATOM 1018 O O . LEU A 1 124 ? 3.859 -2.950 -22.167 1.00 96.19 124 LEU A O 1
ATOM 1022 N N . LEU A 1 125 ? 5.077 -1.263 -23.012 1.00 94.75 125 LEU A N 1
ATOM 1023 C CA . LEU A 1 125 ? 4.177 -0.964 -24.134 1.00 94.75 125 LEU A CA 1
ATOM 1024 C C . LEU A 1 125 ? 4.244 -1.994 -25.270 1.00 94.75 125 LEU A C 1
ATOM 1026 O O . LEU A 1 125 ? 3.332 -2.051 -26.089 1.00 94.75 125 LEU A O 1
ATOM 1030 N N . ARG A 1 126 ? 5.296 -2.819 -25.323 1.00 95.50 126 ARG A N 1
ATOM 1031 C CA . ARG A 1 126 ? 5.413 -3.929 -26.282 1.00 95.50 126 ARG A CA 1
ATOM 1032 C C . ARG A 1 126 ? 4.428 -5.069 -26.004 1.00 95.50 126 ARG A C 1
ATOM 1034 O O . ARG A 1 126 ? 4.168 -5.881 -26.884 1.00 95.50 126 ARG A O 1
ATOM 1041 N N . GLU A 1 127 ? 3.914 -5.169 -24.784 1.00 94.31 127 GLU A N 1
ATOM 1042 C CA . GLU A 1 127 ? 2.994 -6.231 -24.391 1.00 94.31 127 GLU A CA 1
ATOM 1043 C C . GLU A 1 127 ? 1.552 -5.923 -24.831 1.00 94.31 127 GLU A C 1
ATOM 1045 O O . GLU A 1 127 ? 0.875 -5.102 -24.215 1.00 94.31 127 GLU A O 1
ATOM 1050 N N . ASP A 1 128 ? 1.036 -6.662 -25.821 1.00 88.94 128 ASP A N 1
ATOM 1051 C CA . ASP A 1 128 ? -0.334 -6.494 -26.351 1.00 88.94 128 ASP A CA 1
ATOM 1052 C C . ASP A 1 128 ? -1.433 -6.578 -25.276 1.00 88.94 128 ASP A C 1
ATOM 1054 O O . ASP A 1 128 ? -2.461 -5.904 -25.343 1.00 88.94 128 ASP A O 1
ATOM 1058 N N . LYS A 1 129 ? -1.242 -7.448 -24.277 1.00 92.19 129 LYS A N 1
ATOM 1059 C CA . LYS A 1 129 ? -2.175 -7.652 -23.158 1.00 92.19 129 LYS A CA 1
ATOM 1060 C C . LYS A 1 129 ? -1.431 -7.568 -21.836 1.00 92.19 129 LYS A C 1
ATOM 1062 O O . LYS A 1 129 ? -1.140 -8.583 -21.196 1.00 92.19 129 LYS A O 1
ATOM 1067 N N . ILE A 1 130 ? -1.131 -6.339 -21.432 1.00 95.00 130 ILE A N 1
ATOM 1068 C CA . ILE A 1 130 ? -0.513 -6.052 -20.142 1.00 95.00 130 ILE A CA 1
ATOM 1069 C C . ILE A 1 130 ? -1.566 -5.952 -19.026 1.00 95.00 130 ILE A C 1
ATOM 1071 O O . ILE A 1 130 ? -2.503 -5.149 -19.069 1.00 95.00 130 ILE A O 1
ATOM 1075 N N . ASN A 1 131 ? -1.408 -6.792 -18.003 1.00 96.62 131 ASN A N 1
ATOM 1076 C CA . ASN A 1 131 ? -2.134 -6.709 -16.734 1.00 96.62 131 ASN A CA 1
ATOM 1077 C C . ASN A 1 131 ? -1.179 -6.266 -15.611 1.00 96.62 131 ASN A C 1
ATOM 1079 O O . ASN A 1 131 ? 0.031 -6.160 -15.832 1.00 96.62 131 ASN A O 1
ATOM 1083 N N . LEU A 1 132 ? -1.717 -5.983 -14.420 1.00 96.56 132 LEU A N 1
ATOM 1084 C CA . LEU A 1 132 ? -0.920 -5.491 -13.293 1.00 96.56 132 LEU A CA 1
ATOM 1085 C C . LEU A 1 132 ? 0.226 -6.452 -12.933 1.00 96.56 132 LEU A C 1
ATOM 1087 O O . LEU A 1 132 ? 1.370 -6.022 -12.805 1.00 96.56 132 LEU A O 1
ATOM 1091 N N . ASP A 1 133 ? -0.052 -7.752 -12.846 1.00 97.06 133 ASP A N 1
ATOM 1092 C CA . ASP A 1 133 ? 0.956 -8.761 -12.505 1.00 97.06 133 ASP A CA 1
ATOM 1093 C C . ASP A 1 133 ? 2.096 -8.839 -13.525 1.00 97.06 133 ASP A C 1
ATOM 1095 O O . ASP A 1 133 ? 3.264 -8.946 -13.142 1.00 97.06 133 ASP A O 1
ATOM 1099 N N . LYS A 1 134 ? 1.789 -8.764 -14.827 1.00 97.06 134 LYS A N 1
ATOM 1100 C CA . LYS A 1 134 ? 2.814 -8.698 -15.879 1.00 97.06 134 LYS A CA 1
ATOM 1101 C C . LYS A 1 134 ? 3.648 -7.430 -15.754 1.00 97.06 134 LYS A C 1
ATOM 1103 O O . LYS A 1 134 ? 4.871 -7.530 -15.797 1.00 97.06 134 LYS A O 1
ATOM 1108 N N . ALA A 1 135 ? 3.013 -6.273 -15.560 1.00 97.19 135 ALA A N 1
ATOM 1109 C CA . ALA A 1 135 ? 3.722 -5.006 -15.392 1.00 97.19 135 ALA A CA 1
ATOM 1110 C C . ALA A 1 135 ? 4.704 -5.074 -14.210 1.00 97.19 135 ALA A C 1
ATOM 1112 O O . ALA A 1 135 ? 5.882 -4.762 -14.366 1.00 97.19 135 ALA A O 1
ATOM 1113 N N . ILE A 1 136 ? 4.256 -5.592 -13.059 1.00 97.38 136 ILE A N 1
ATOM 1114 C CA . ILE A 1 136 ? 5.094 -5.792 -11.866 1.00 97.38 136 ILE A CA 1
ATOM 1115 C C . ILE A 1 136 ? 6.281 -6.716 -12.165 1.00 97.38 136 ILE A C 1
ATOM 1117 O O . ILE A 1 136 ? 7.413 -6.405 -11.789 1.00 97.38 136 ILE A O 1
ATOM 1121 N N . LYS A 1 137 ? 6.046 -7.849 -12.841 1.00 97.25 137 LYS A N 1
ATOM 1122 C CA . LYS A 1 137 ? 7.111 -8.797 -13.206 1.00 97.25 137 LYS A CA 1
ATOM 1123 C C . LYS A 1 137 ? 8.155 -8.153 -14.117 1.00 97.25 137 LYS A C 1
ATOM 1125 O O . LYS A 1 137 ? 9.344 -8.324 -13.865 1.00 97.25 137 LYS A O 1
ATOM 1130 N N . ILE A 1 138 ? 7.723 -7.395 -15.125 1.00 96.50 138 ILE A N 1
ATOM 1131 C CA . ILE A 1 138 ? 8.619 -6.693 -16.053 1.00 96.50 138 ILE A CA 1
ATOM 1132 C C . ILE A 1 138 ? 9.454 -5.649 -15.307 1.00 96.50 138 ILE A C 1
ATOM 1134 O O . ILE A 1 138 ? 10.673 -5.647 -15.449 1.00 96.50 138 ILE A O 1
ATOM 1138 N N . CYS A 1 139 ? 8.838 -4.816 -14.463 1.00 95.88 139 CYS A N 1
ATOM 1139 C CA . CYS A 1 139 ? 9.557 -3.804 -13.685 1.00 95.88 139 CYS A CA 1
ATOM 1140 C C . CYS A 1 139 ? 10.620 -4.421 -12.765 1.00 95.88 139 CYS A C 1
ATOM 1142 O O . CYS A 1 139 ? 11.764 -3.968 -12.757 1.00 95.88 139 CYS A O 1
ATOM 1144 N N . ARG A 1 140 ? 10.282 -5.497 -12.042 1.00 96.44 140 ARG A N 1
ATOM 1145 C CA . ARG A 1 140 ? 11.238 -6.212 -11.178 1.00 96.44 140 ARG A CA 1
ATOM 1146 C C . ARG A 1 140 ? 12.374 -6.852 -11.971 1.00 96.44 140 ARG A C 1
ATOM 1148 O O . ARG A 1 140 ? 13.533 -6.714 -11.591 1.00 96.44 140 ARG A O 1
ATOM 1155 N N . ALA A 1 141 ? 12.054 -7.521 -13.079 1.00 96.06 141 ALA A N 1
ATOM 1156 C CA . ALA A 1 141 ? 13.055 -8.143 -13.943 1.00 96.06 141 ALA A CA 1
ATOM 1157 C C . ALA A 1 141 ? 13.998 -7.101 -14.564 1.00 96.06 141 ALA A C 1
ATOM 1159 O O . ALA A 1 141 ? 15.202 -7.338 -14.651 1.00 96.06 141 ALA A O 1
ATOM 1160 N N . TYR A 1 142 ? 13.472 -5.937 -14.951 1.00 95.12 142 TYR A N 1
ATOM 1161 C CA . TYR A 1 142 ? 14.259 -4.818 -15.463 1.00 95.12 142 TYR A CA 1
ATOM 1162 C C . TYR A 1 142 ? 15.212 -4.256 -14.400 1.00 95.12 142 TYR A C 1
ATOM 1164 O O . TYR A 1 142 ? 16.402 -4.091 -14.671 1.00 95.12 142 TYR A O 1
ATOM 1172 N N . GLU A 1 143 ? 14.726 -4.021 -13.177 1.00 93.88 143 GLU A N 1
ATOM 1173 C CA . GLU A 1 143 ? 15.565 -3.527 -12.079 1.00 93.88 143 GLU A CA 1
ATOM 1174 C C . GLU A 1 143 ? 16.689 -4.521 -11.732 1.00 93.88 143 GLU A C 1
ATOM 1176 O O . GLU A 1 143 ? 17.850 -4.126 -11.605 1.00 93.88 143 GLU A O 1
ATOM 1181 N N . GLN A 1 144 ? 16.373 -5.819 -11.652 1.00 94.75 144 GLN A N 1
ATOM 1182 C CA . GLN A 1 144 ? 17.362 -6.879 -11.420 1.00 94.75 144 GLN A CA 1
ATOM 1183 C C . GLN A 1 144 ? 18.378 -6.985 -12.562 1.00 94.75 144 GLN A C 1
ATOM 1185 O O . GLN A 1 144 ? 19.579 -7.040 -12.314 1.00 94.75 144 GLN A O 1
ATOM 1190 N N . SER A 1 145 ? 17.922 -6.949 -13.817 1.00 94.88 145 SER A N 1
ATOM 1191 C CA . SER A 1 145 ? 18.811 -7.009 -14.984 1.00 94.88 145 SER A CA 1
ATOM 1192 C C . SER A 1 145 ? 19.786 -5.833 -15.003 1.00 94.88 145 SER A C 1
ATOM 1194 O O . SER A 1 145 ? 20.972 -6.023 -15.258 1.00 94.88 145 SER A O 1
ATOM 1196 N N . ASN A 1 146 ? 19.324 -4.627 -14.663 1.00 92.38 146 ASN A N 1
ATOM 1197 C CA . ASN A 1 146 ? 20.191 -3.456 -14.556 1.00 92.38 146 ASN A CA 1
ATOM 1198 C C . ASN A 1 146 ? 21.226 -3.586 -13.431 1.00 92.38 146 ASN A C 1
ATOM 1200 O O . ASN A 1 146 ? 22.359 -3.139 -13.610 1.00 92.38 146 ASN A O 1
ATOM 1204 N N . LYS A 1 147 ? 20.866 -4.200 -12.295 1.00 92.69 147 LYS A N 1
ATOM 1205 C CA . LYS A 1 147 ? 21.818 -4.518 -11.215 1.00 92.69 147 LYS A CA 1
ATOM 1206 C C . LYS A 1 147 ? 22.886 -5.503 -11.708 1.00 92.69 147 LYS A C 1
ATOM 1208 O O . LYS A 1 147 ? 24.067 -5.176 -11.654 1.00 92.69 147 LYS A O 1
ATOM 1213 N N . HIS A 1 148 ? 22.483 -6.618 -12.320 1.00 93.25 148 HIS A N 1
ATOM 1214 C CA . HIS A 1 148 ? 23.419 -7.620 -12.849 1.00 93.25 148 HIS A CA 1
ATOM 1215 C C . HIS A 1 148 ? 24.339 -7.062 -13.949 1.00 93.25 148 HIS A C 1
ATOM 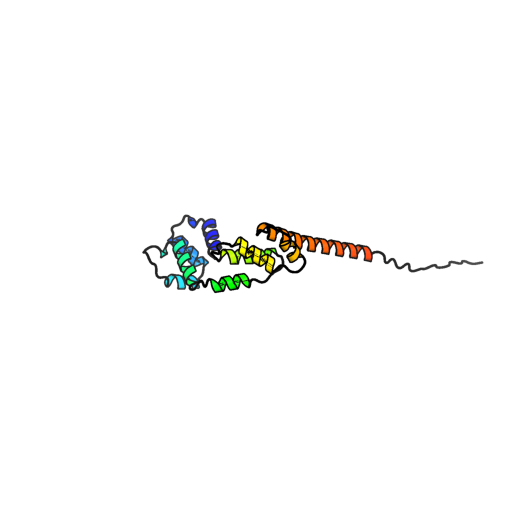1217 O O . HIS A 1 148 ? 25.531 -7.352 -13.973 1.00 93.25 148 HIS A O 1
ATOM 1223 N N . VAL A 1 149 ? 23.821 -6.230 -14.861 1.00 93.94 149 VAL A N 1
ATOM 1224 C CA . VAL A 1 149 ? 24.643 -5.598 -15.911 1.00 93.94 149 VAL A CA 1
ATOM 1225 C C . VAL A 1 149 ? 25.704 -4.677 -15.303 1.00 93.94 149 VAL A C 1
ATOM 1227 O O . VAL A 1 149 ? 26.848 -4.691 -15.758 1.00 93.94 149 VAL A O 1
ATOM 1230 N N . LYS A 1 150 ? 25.361 -3.900 -14.265 1.00 93.00 150 LYS A N 1
ATOM 1231 C CA . LYS A 1 150 ? 26.334 -3.058 -13.550 1.00 93.00 150 LYS A CA 1
ATOM 1232 C C . LYS A 1 150 ? 27.429 -3.907 -12.897 1.00 93.00 150 LYS A C 1
ATOM 1234 O O . LYS A 1 150 ? 28.605 -3.621 -13.113 1.00 93.00 150 LYS A O 1
ATOM 1239 N N . GLU A 1 151 ? 27.057 -4.987 -12.211 1.00 93.75 151 GLU A N 1
ATOM 1240 C CA . GLU A 1 151 ? 28.000 -5.934 -11.593 1.00 93.75 151 GLU A CA 1
ATOM 1241 C C . GLU A 1 151 ? 28.961 -6.563 -12.627 1.00 93.75 151 GLU A C 1
ATOM 1243 O O . GLU A 1 151 ? 30.178 -6.614 -12.418 1.00 93.75 151 GLU A O 1
ATOM 1248 N N . LEU A 1 152 ? 28.453 -6.980 -13.794 1.00 93.25 152 LEU A N 1
ATOM 1249 C CA . LEU A 1 152 ? 29.276 -7.524 -14.885 1.00 93.25 152 LEU A CA 1
ATOM 1250 C C . LEU A 1 152 ? 30.274 -6.492 -15.438 1.00 93.25 152 LEU A C 1
ATOM 1252 O O . LEU A 1 152 ? 31.441 -6.813 -15.677 1.00 93.25 152 LEU A O 1
ATOM 1256 N N . ILE A 1 153 ? 29.854 -5.237 -15.614 1.00 92.19 153 ILE A N 1
ATOM 1257 C CA . ILE A 1 153 ? 30.741 -4.163 -16.089 1.00 92.19 153 ILE A CA 1
ATOM 1258 C C . ILE A 1 153 ? 31.843 -3.869 -15.061 1.00 92.19 153 ILE A C 1
ATOM 1260 O O . ILE A 1 153 ? 33.006 -3.694 -15.432 1.00 92.19 153 ILE A O 1
ATOM 1264 N N . GLU A 1 154 ? 31.498 -3.811 -13.776 1.00 90.56 154 GLU A N 1
ATOM 1265 C CA . GLU A 1 154 ? 32.450 -3.550 -12.691 1.00 90.56 154 GLU A CA 1
ATOM 1266 C C . GLU A 1 154 ? 33.485 -4.671 -12.547 1.00 90.56 154 GLU A C 1
ATOM 1268 O O . GLU A 1 154 ? 34.687 -4.393 -12.494 1.00 90.56 154 GLU A O 1
ATOM 1273 N N . SER A 1 155 ? 33.047 -5.933 -12.588 1.00 85.00 155 SER A N 1
ATOM 1274 C CA . SER A 1 155 ? 33.955 -7.088 -12.560 1.00 85.00 155 SER A CA 1
ATOM 1275 C C . SER A 1 155 ? 34.937 -7.082 -13.740 1.00 85.00 155 SER A C 1
ATOM 1277 O O . SER A 1 155 ? 36.135 -7.308 -13.556 1.00 85.00 155 SER A O 1
ATOM 1279 N N . THR A 1 156 ? 34.477 -6.709 -14.938 1.00 80.94 156 THR A N 1
ATOM 1280 C CA . THR A 1 156 ? 35.328 -6.616 -16.134 1.00 80.94 156 THR A CA 1
ATOM 1281 C C . THR A 1 156 ? 36.392 -5.517 -15.991 1.00 80.94 156 THR A C 1
ATOM 1283 O O . THR A 1 156 ? 37.564 -5.742 -16.298 1.00 80.94 156 THR A O 1
ATOM 1286 N N . LYS A 1 157 ? 36.045 -4.340 -15.449 1.00 78.75 157 LYS A N 1
ATOM 1287 C CA . LYS A 1 157 ? 37.006 -3.238 -15.216 1.00 78.75 157 LYS A CA 1
ATOM 1288 C C . LYS A 1 157 ? 38.130 -3.617 -14.244 1.00 78.75 157 LYS A C 1
ATOM 1290 O O . LYS A 1 157 ? 39.282 -3.230 -14.460 1.00 78.75 157 LYS A O 1
ATOM 1295 N N . LEU A 1 158 ? 37.820 -4.392 -13.204 1.00 68.38 158 LEU A N 1
ATOM 1296 C CA . LEU A 1 158 ? 38.819 -4.877 -12.247 1.00 68.38 158 LEU A CA 1
ATOM 1297 C C . LEU A 1 158 ? 39.851 -5.791 -12.925 1.00 68.38 158 LEU A C 1
ATOM 1299 O O . LEU A 1 158 ? 41.045 -5.634 -12.683 1.00 68.38 158 LEU A O 1
ATOM 1303 N N . THR A 1 159 ? 39.427 -6.669 -13.842 1.00 59.47 159 THR A N 1
ATOM 1304 C CA . THR A 1 159 ? 40.355 -7.568 -14.558 1.00 59.47 159 THR A CA 1
ATOM 1305 C C . THR A 1 159 ? 41.336 -6.835 -15.482 1.00 59.47 159 THR A C 1
ATOM 1307 O O . THR A 1 159 ? 42.496 -7.233 -15.582 1.00 59.47 159 THR A O 1
ATOM 1310 N N . HIS A 1 160 ? 40.936 -5.715 -16.094 1.00 57.09 160 HIS A N 1
ATOM 1311 C CA . HIS A 1 160 ? 41.816 -4.937 -16.978 1.00 57.09 160 HIS A CA 1
ATOM 1312 C C . HIS A 1 160 ? 42.854 -4.073 -16.240 1.00 57.09 160 HIS A C 1
ATOM 1314 O O . HIS A 1 160 ? 43.828 -3.641 -16.854 1.00 57.09 160 HIS A O 1
ATOM 1320 N N . THR A 1 161 ? 42.697 -3.839 -14.933 1.00 55.50 161 THR A N 1
ATOM 1321 C CA . THR A 1 161 ? 43.606 -2.964 -14.163 1.00 55.50 161 THR A CA 1
ATOM 1322 C C . THR A 1 161 ? 44.836 -3.714 -13.614 1.00 55.50 161 THR A C 1
ATOM 1324 O O . THR A 1 161 ? 45.826 -3.088 -13.243 1.00 55.50 161 THR A O 1
ATOM 1327 N N . VAL A 1 162 ? 44.835 -5.055 -13.616 1.00 51.50 162 VAL A N 1
ATOM 1328 C CA . VAL A 1 162 ? 45.890 -5.883 -12.985 1.00 51.50 162 VAL A CA 1
ATOM 1329 C C . VAL A 1 162 ? 47.127 -6.117 -13.884 1.00 51.50 162 VAL A C 1
ATOM 1331 O O . VAL A 1 162 ? 48.161 -6.566 -13.400 1.00 51.50 162 VAL A O 1
ATOM 1334 N N . ASN A 1 163 ? 47.116 -5.712 -15.162 1.00 54.16 163 ASN A N 1
ATOM 1335 C CA . ASN A 1 163 ? 48.240 -5.920 -16.098 1.00 54.16 163 ASN A CA 1
ATOM 1336 C C . ASN A 1 163 ? 49.134 -4.682 -16.316 1.00 54.16 163 ASN A C 1
ATOM 1338 O O . ASN A 1 163 ? 49.470 -4.342 -17.450 1.00 54.16 163 ASN A O 1
ATOM 1342 N N . LYS A 1 164 ? 49.576 -4.008 -15.246 1.00 51.38 164 LYS A N 1
ATOM 1343 C CA . LYS A 1 164 ? 50.662 -3.013 -15.341 1.00 51.38 164 LYS A CA 1
ATOM 1344 C C . LYS A 1 164 ? 51.879 -3.454 -14.530 1.00 51.38 164 LYS A C 1
ATOM 1346 O O . LYS A 1 164 ? 52.217 -2.861 -13.512 1.00 51.38 164 LYS A O 1
ATOM 1351 N N . VAL A 1 165 ? 52.555 -4.502 -15.001 1.00 50.56 165 VAL A N 1
ATOM 1352 C CA . VAL A 1 165 ? 53.911 -4.830 -14.541 1.00 50.56 165 VAL A CA 1
ATOM 1353 C C . VAL A 1 165 ? 54.873 -3.864 -15.233 1.00 50.56 165 VAL A C 1
ATOM 1355 O O . VAL A 1 165 ? 55.264 -4.061 -16.380 1.00 50.56 165 VAL A O 1
ATOM 1358 N N . THR A 1 166 ? 55.237 -2.774 -14.559 1.00 46.56 166 THR A N 1
ATOM 1359 C CA . THR A 1 166 ? 56.389 -1.955 -14.955 1.00 46.56 166 THR A CA 1
ATOM 1360 C C . THR A 1 166 ? 57.659 -2.776 -14.750 1.00 46.56 166 THR A C 1
ATOM 1362 O O . THR A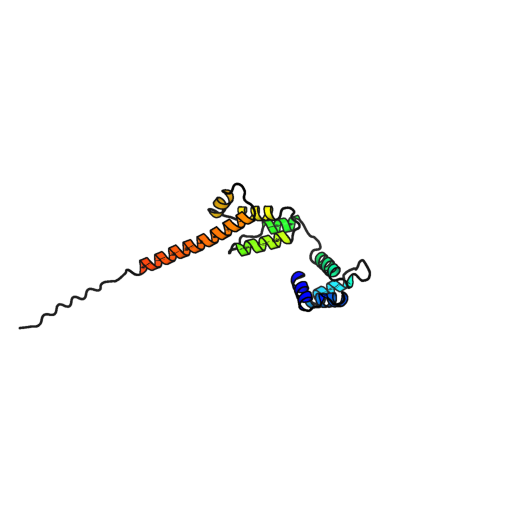 1 166 ? 58.150 -2.896 -1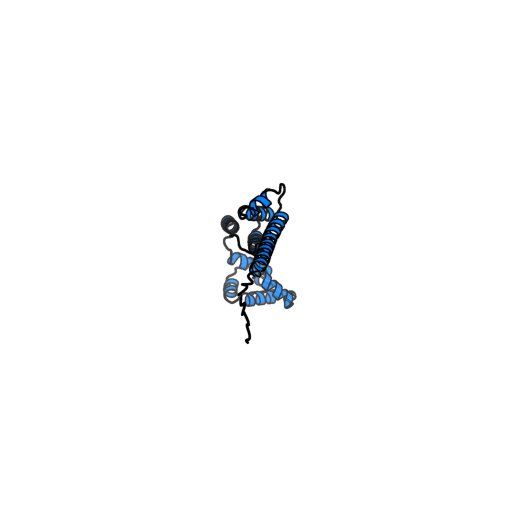3.628 1.00 46.56 166 THR A O 1
ATOM 1365 N N . HIS A 1 167 ? 58.191 -3.350 -15.831 1.00 42.16 167 HIS A N 1
ATOM 1366 C CA . HIS A 1 167 ? 59.547 -3.887 -15.852 1.00 42.16 167 HIS A CA 1
ATOM 1367 C C . HIS A 1 167 ? 60.531 -2.737 -15.619 1.00 42.16 167 HIS A C 1
ATOM 1369 O O . HIS A 1 167 ? 60.784 -1.922 -16.501 1.00 42.16 167 HIS A O 1
ATOM 1375 N N . HIS A 1 168 ? 61.064 -2.645 -14.402 1.00 42.78 168 HIS A N 1
ATOM 1376 C CA . HIS A 1 168 ? 62.200 -1.785 -14.117 1.00 42.78 168 HIS A CA 1
ATOM 1377 C C . HIS A 1 168 ? 63.467 -2.564 -14.481 1.00 42.78 168 HIS A C 1
ATOM 1379 O O . HIS A 1 168 ? 63.942 -3.391 -13.701 1.00 42.78 168 HIS A O 1
ATOM 1385 N N . ASP A 1 169 ? 63.999 -2.322 -15.679 1.00 48.94 169 ASP A N 1
ATOM 1386 C CA . ASP A 1 169 ? 65.277 -2.886 -16.109 1.00 48.94 169 ASP A CA 1
ATOM 1387 C C . ASP A 1 169 ? 66.390 -2.495 -15.125 1.00 48.94 169 ASP A C 1
ATOM 1389 O O . ASP A 1 169 ? 66.687 -1.318 -14.909 1.00 48.94 169 ASP A O 1
ATOM 1393 N N . LYS A 1 170 ? 67.025 -3.503 -14.520 1.00 42.44 170 LYS A N 1
ATOM 1394 C CA . LYS A 1 170 ? 68.311 -3.383 -13.821 1.00 42.44 170 LYS A CA 1
ATOM 1395 C C . LYS A 1 170 ? 69.264 -4.453 -14.343 1.00 42.44 170 LYS A C 1
ATOM 1397 O O . LYS A 1 170 ? 69.608 -5.398 -13.638 1.00 42.44 170 LYS A O 1
ATOM 1402 N N . PHE A 1 171 ? 69.747 -4.276 -15.569 1.00 38.06 171 PHE A N 1
ATOM 1403 C CA . PHE A 1 171 ? 70.943 -4.980 -16.027 1.00 38.06 171 PHE A CA 1
ATOM 1404 C C . PHE A 1 171 ? 72.188 -4.349 -15.381 1.00 38.06 171 PHE A C 1
ATOM 1406 O O . PHE A 1 171 ? 72.763 -3.389 -15.889 1.00 38.06 171 PHE A O 1
ATOM 1413 N N . LYS A 1 172 ? 72.627 -4.893 -14.238 1.00 41.72 172 LYS A N 1
ATOM 1414 C CA . LYS A 1 172 ? 73.992 -4.677 -13.731 1.00 41.72 172 LYS A CA 1
ATOM 1415 C C . LYS A 1 172 ? 74.947 -5.589 -14.508 1.00 41.72 172 LYS A C 1
ATOM 1417 O O . LYS A 1 172 ? 75.005 -6.786 -14.238 1.00 41.72 172 LYS A O 1
ATOM 1422 N N . LYS A 1 173 ? 75.724 -5.028 -15.443 1.00 41.84 173 LYS A N 1
ATOM 1423 C CA . LYS A 1 173 ? 76.925 -5.696 -15.975 1.00 41.84 173 LYS A CA 1
ATOM 1424 C C . LYS A 1 173 ? 77.944 -5.845 -14.844 1.00 41.84 173 LYS A C 1
ATOM 1426 O O . LYS A 1 173 ? 78.344 -4.860 -14.230 1.00 41.84 173 LYS A O 1
ATOM 1431 N N . LYS A 1 174 ? 78.339 -7.086 -14.570 1.00 41.66 174 LYS A N 1
ATOM 1432 C CA . LYS A 1 174 ? 79.378 -7.464 -13.612 1.00 41.66 174 LYS A CA 1
ATOM 1433 C C . LYS A 1 174 ? 80.595 -7.887 -14.436 1.00 41.66 174 LYS A C 1
ATOM 1435 O O . LYS A 1 174 ? 80.560 -8.959 -15.024 1.00 41.66 174 LYS A O 1
ATOM 1440 N N . ASN A 1 175 ? 81.631 -7.053 -14.495 1.00 37.00 175 ASN A N 1
ATOM 1441 C CA . ASN A 1 175 ? 82.948 -7.451 -14.999 1.00 37.00 175 ASN A CA 1
ATOM 1442 C C . ASN A 1 175 ? 83.922 -7.455 -13.807 1.00 37.00 175 ASN A C 1
ATOM 1444 O O . ASN A 1 175 ? 84.040 -6.448 -13.111 1.00 37.00 175 ASN A O 1
ATOM 1448 N N . LEU A 1 176 ? 84.545 -8.609 -13.551 1.00 32.69 176 LEU A N 1
ATOM 1449 C CA . LEU A 1 176 ? 85.667 -8.836 -12.620 1.00 32.69 176 LEU A CA 1
ATOM 1450 C C . LEU A 1 176 ? 86.966 -8.996 -13.455 1.00 32.69 176 LEU A C 1
ATOM 1452 O O . LEU A 1 176 ? 86.851 -9.144 -14.673 1.00 32.69 176 LEU A O 1
ATOM 1456 N N . PRO A 1 177 ? 88.178 -8.943 -12.870 1.00 42.75 177 PRO A N 1
ATOM 1457 C CA . PRO A 1 177 ? 89.329 -8.298 -13.480 1.00 42.75 177 PRO A CA 1
ATOM 1458 C C . PRO A 1 177 ? 90.393 -9.310 -13.931 1.00 42.75 177 PRO A C 1
ATOM 1460 O O . PRO A 1 177 ? 90.401 -10.466 -13.507 1.00 42.75 177 PRO A O 1
ATOM 1463 N N . THR A 1 178 ? 91.343 -8.812 -14.712 1.00 43.06 178 THR A N 1
ATOM 1464 C CA . THR A 1 178 ? 92.752 -9.230 -14.715 1.00 43.06 178 THR A CA 1
ATOM 1465 C C . THR A 1 178 ? 93.586 -7.983 -14.902 1.00 43.06 178 THR A C 1
ATOM 1467 O O . T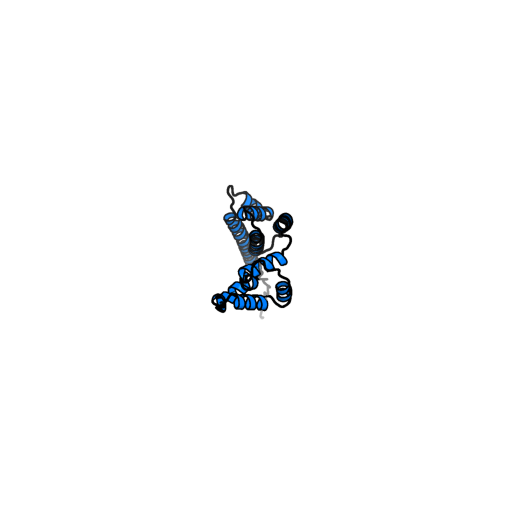HR A 1 178 ? 93.180 -7.174 -15.769 1.00 43.06 178 THR A O 1
#

Secondary structure (DSSP, 8-state):
-HHHHHHHHHHTTGGGS-HHHHHHHHHHHH-HHHHHHHHH---SSTTGGG-HHHHHHHHHHHH-S---HHHHHHHHHT----SSHHHHHHHHHHHHHTTT-TTHHHHHHHHHHHH--HHHHHHHHT-TT--HHHHHHHHHHHHHHHHHHHHHHHHHHHHHHS----------------

Radius of gyration: 30.92 Å; chains: 1; bounding box: 121×28×54 Å

Sequence (178 aa):
METQVEIYLVASGAVKKDGAVQVAIILNCAGPNIVDIFDQIQWTEGGDEKKPDKLFEKLEAYCNPRKNEVLESHRFWMVPYQEPFDNFLTELRTRANSRNFQEKDRMMRDKIIFYATDKLQELLLREDKINLDKAIKICRAYEQSNKHVKELIESTKLTHTVNKVTHHDKFKKKNLPT

pLDDT: mean 83.47, std 15.26, range [32.69, 97.38]